Protein AF-A0A3M0XN29-F1 (afdb_monomer_lite)

Sequence (86 aa):
MRPTRNPNRKGGDMTQVNVSQNLKVPADAVWRVIGNFNALAEWHPAVVKSETREEDGATVRTLTLAGGGQIVERLEARDDKDRSYT

Structure (mmCIF, N/CA/C/O backbone):
data_AF-A0A3M0XN29-F1
#
_entry.id   AF-A0A3M0XN29-F1
#
loop_
_atom_site.group_PDB
_atom_site.id
_atom_site.type_symbol
_atom_site.label_atom_id
_atom_site.label_alt_id
_atom_site.label_comp_id
_atom_site.label_asym_id
_ato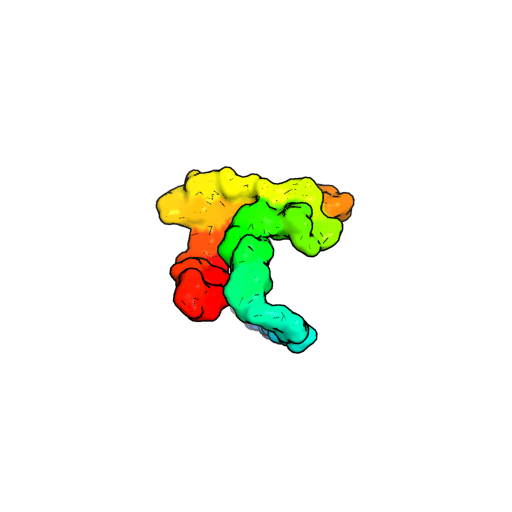m_site.label_entity_id
_atom_site.label_seq_id
_atom_site.pdbx_PDB_ins_code
_atom_site.Cartn_x
_atom_site.Cartn_y
_atom_site.Cartn_z
_atom_site.occupancy
_atom_site.B_iso_or_equiv
_atom_site.auth_seq_id
_atom_site.auth_comp_id
_atom_site.auth_asym_id
_atom_site.auth_atom_id
_atom_site.pdbx_PDB_model_num
ATOM 1 N N . MET A 1 1 ? 1.319 4.127 46.540 1.00 38.25 1 MET A N 1
ATOM 2 C CA . MET A 1 1 ? 2.445 3.390 45.921 1.00 38.25 1 MET A CA 1
ATOM 3 C C . MET A 1 1 ? 2.486 3.724 44.437 1.00 38.25 1 MET A C 1
ATOM 5 O O . MET A 1 1 ? 1.484 3.522 43.768 1.00 38.25 1 MET A O 1
ATOM 9 N N . ARG A 1 2 ? 3.581 4.305 43.931 1.00 42.56 2 ARG A N 1
ATOM 10 C CA . ARG A 1 2 ? 3.791 4.548 42.493 1.00 42.56 2 ARG A CA 1
ATOM 11 C C . ARG A 1 2 ? 4.690 3.429 41.954 1.00 42.56 2 ARG A C 1
ATOM 13 O O . ARG A 1 2 ? 5.741 3.220 42.558 1.00 42.56 2 ARG A O 1
ATOM 20 N N . PRO A 1 3 ? 4.323 2.709 40.882 1.00 49.22 3 PRO A N 1
ATOM 21 C CA . PRO A 1 3 ? 5.202 1.694 40.324 1.00 49.22 3 PRO A CA 1
ATOM 22 C C . PRO A 1 3 ? 6.418 2.367 39.679 1.00 49.22 3 PRO A C 1
ATOM 24 O O . PRO A 1 3 ? 6.290 3.313 38.898 1.00 49.22 3 PRO A O 1
ATOM 27 N N . THR A 1 4 ? 7.605 1.896 40.047 1.00 52.69 4 THR A N 1
ATOM 28 C CA . THR A 1 4 ? 8.888 2.309 39.483 1.00 52.69 4 THR A CA 1
ATOM 29 C C . THR A 1 4 ? 8.985 1.835 38.029 1.00 52.69 4 THR A C 1
ATOM 31 O O . THR A 1 4 ? 8.772 0.665 37.715 1.00 52.69 4 THR A O 1
ATOM 34 N N . ARG A 1 5 ? 9.284 2.754 37.104 1.00 51.12 5 ARG A N 1
ATOM 35 C CA . ARG A 1 5 ? 9.555 2.425 35.698 1.00 51.12 5 ARG A CA 1
ATOM 36 C C . ARG A 1 5 ? 10.926 1.743 35.634 1.00 51.12 5 ARG A C 1
ATOM 38 O O . ARG A 1 5 ? 11.928 2.369 35.960 1.00 51.12 5 ARG A O 1
ATOM 45 N N . ASN A 1 6 ? 10.963 0.470 35.239 1.00 52.69 6 ASN A N 1
ATOM 46 C CA . ASN A 1 6 ? 12.204 -0.283 35.050 1.00 52.69 6 ASN A CA 1
ATOM 47 C C . ASN A 1 6 ? 13.009 0.319 33.873 1.00 52.69 6 ASN A C 1
ATOM 49 O O . ASN A 1 6 ? 12.492 0.319 32.752 1.00 52.69 6 ASN A O 1
ATOM 53 N N . PRO A 1 7 ? 14.243 0.818 34.079 1.00 57.41 7 PRO A N 1
ATOM 54 C CA . PRO A 1 7 ? 15.025 1.507 33.045 1.00 57.41 7 PRO A CA 1
ATOM 55 C C . PRO A 1 7 ? 15.658 0.566 32.004 1.00 57.41 7 PRO A C 1
ATOM 57 O O . PRO A 1 7 ? 16.337 1.035 31.099 1.00 57.41 7 PRO A O 1
ATOM 60 N N . ASN A 1 8 ? 15.441 -0.750 32.111 1.00 51.94 8 ASN A N 1
ATOM 61 C CA . ASN A 1 8 ? 16.218 -1.762 31.391 1.00 51.94 8 ASN A CA 1
ATOM 62 C C . ASN A 1 8 ? 15.455 -2.515 30.284 1.00 51.94 8 ASN A C 1
ATOM 64 O O . ASN A 1 8 ? 15.804 -3.647 29.946 1.00 51.94 8 ASN A O 1
ATOM 68 N N . ARG A 1 9 ? 14.415 -1.915 29.689 1.00 57.06 9 ARG A N 1
ATOM 69 C CA . ARG A 1 9 ? 13.871 -2.438 28.425 1.00 57.06 9 ARG A CA 1
ATOM 70 C C . ARG A 1 9 ? 14.850 -2.098 27.303 1.00 57.06 9 ARG A C 1
ATOM 72 O O . ARG A 1 9 ? 14.721 -1.055 26.671 1.00 57.06 9 ARG A O 1
ATOM 79 N N . LYS A 1 10 ? 15.826 -2.978 27.056 1.00 58.75 10 LYS A N 1
ATOM 80 C CA . LYS A 1 10 ? 16.458 -3.049 25.733 1.00 58.75 10 LYS A CA 1
ATOM 81 C C . LYS A 1 10 ? 15.315 -3.207 24.731 1.00 58.75 10 LYS A C 1
ATOM 8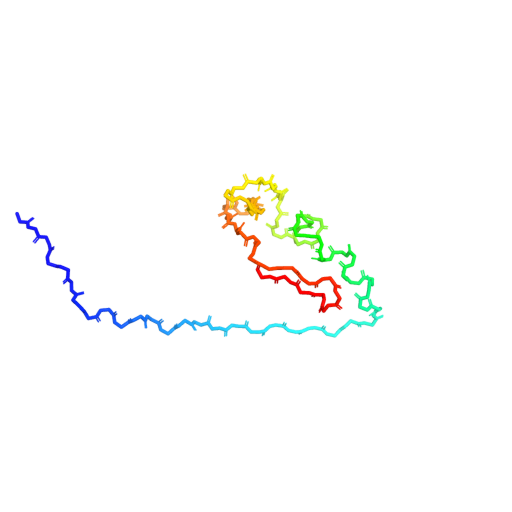3 O O . LYS A 1 10 ? 14.498 -4.111 24.911 1.00 58.75 10 LYS A O 1
ATOM 88 N N . GLY A 1 11 ? 15.196 -2.284 23.775 1.00 59.06 11 GLY A N 1
ATOM 89 C CA . GLY A 1 11 ? 14.235 -2.419 22.682 1.00 59.06 11 GLY A CA 1
ATOM 90 C C . GLY A 1 11 ? 14.385 -3.822 22.108 1.00 59.06 11 GLY A C 1
ATOM 91 O O . GLY A 1 11 ? 15.506 -4.225 21.799 1.00 59.06 11 GLY A O 1
ATOM 92 N N . GLY A 1 12 ? 13.303 -4.601 22.129 1.00 65.00 12 GLY A N 1
ATOM 93 C CA . GLY A 1 12 ? 13.328 -5.961 21.603 1.00 65.00 12 GLY A CA 1
ATOM 94 C C . GLY A 1 12 ? 13.808 -5.922 20.159 1.00 65.00 12 GLY A C 1
ATOM 95 O O . GLY A 1 12 ? 13.476 -4.984 19.437 1.00 65.00 12 GLY A O 1
ATOM 96 N N . ASP A 1 13 ? 14.615 -6.907 19.779 1.00 78.56 13 ASP A N 1
ATOM 97 C CA . ASP A 1 13 ? 15.070 -7.088 18.405 1.00 78.56 13 ASP A CA 1
ATOM 98 C C . ASP A 1 13 ? 13.853 -7.045 17.466 1.00 78.56 13 ASP A C 1
ATOM 100 O O . ASP A 1 13 ? 12.950 -7.882 17.562 1.00 78.56 13 ASP A O 1
ATOM 104 N N . MET A 1 14 ? 13.758 -5.996 16.646 1.00 82.56 14 MET A N 1
ATOM 105 C CA . MET A 1 14 ? 12.647 -5.835 15.718 1.00 82.56 14 MET A CA 1
ATOM 106 C C . MET A 1 14 ? 12.855 -6.815 14.577 1.00 82.56 14 MET A C 1
ATOM 108 O O . MET A 1 14 ? 13.778 -6.674 13.780 1.00 82.56 14 MET A O 1
ATOM 112 N N . THR A 1 15 ? 11.982 -7.812 14.484 1.00 90.94 15 THR A N 1
ATOM 113 C CA . THR A 1 15 ? 12.035 -8.756 13.373 1.00 90.94 15 THR A CA 1
ATOM 114 C C . THR A 1 15 ? 11.724 -8.030 12.068 1.00 90.94 15 THR A C 1
ATOM 116 O O . THR A 1 15 ? 10.623 -7.514 11.883 1.00 90.94 15 THR A O 1
ATOM 119 N N . GLN A 1 16 ? 12.688 -8.026 11.151 1.00 90.00 16 GLN A N 1
ATOM 120 C CA . GLN A 1 16 ? 12.508 -7.544 9.788 1.00 90.00 16 GLN A CA 1
ATOM 121 C C . GLN A 1 16 ? 12.293 -8.733 8.847 1.00 90.00 16 GLN A C 1
ATOM 123 O O . GLN A 1 16 ? 13.032 -9.716 8.892 1.00 90.00 16 GLN A O 1
ATOM 128 N N . VAL A 1 17 ? 11.288 -8.636 7.976 1.00 93.62 17 VAL A N 1
ATOM 129 C CA . VAL A 1 17 ? 10.952 -9.676 6.994 1.00 93.62 17 VAL A CA 1
ATOM 130 C C . VAL A 1 17 ? 10.969 -9.063 5.597 1.00 93.62 17 VAL A C 1
ATOM 132 O O . VAL A 1 17 ? 10.396 -8.000 5.380 1.00 93.62 17 VAL A O 1
ATOM 135 N N . ASN A 1 18 ? 11.615 -9.739 4.645 1.00 94.75 18 ASN A N 1
ATOM 136 C CA . ASN A 1 18 ? 11.526 -9.426 3.220 1.00 94.75 18 ASN A CA 1
ATOM 137 C C . ASN A 1 18 ? 10.839 -10.593 2.500 1.00 94.75 18 ASN A C 1
ATOM 139 O O . ASN A 1 18 ? 11.186 -11.752 2.729 1.00 94.75 18 ASN A O 1
ATOM 143 N N . VAL A 1 19 ? 9.871 -10.281 1.640 1.00 95.00 19 VAL A N 1
ATOM 144 C CA . VAL A 1 19 ? 9.157 -11.259 0.815 1.00 95.00 19 VAL A CA 1
ATOM 145 C C . VAL A 1 19 ? 9.283 -10.834 -0.642 1.00 95.00 19 VAL A C 1
ATOM 147 O O . VAL A 1 19 ? 9.070 -9.671 -0.972 1.00 95.00 19 VAL A O 1
ATOM 150 N N . SER A 1 20 ? 9.627 -11.778 -1.514 1.00 95.44 20 SER A N 1
ATOM 151 C CA . SER A 1 20 ? 9.807 -11.546 -2.948 1.00 95.44 20 SER A CA 1
ATOM 152 C C . SER A 1 20 ? 9.146 -12.662 -3.753 1.00 95.44 20 SER A C 1
ATOM 154 O O . SER A 1 20 ? 9.218 -13.831 -3.376 1.00 95.44 20 SER A O 1
ATOM 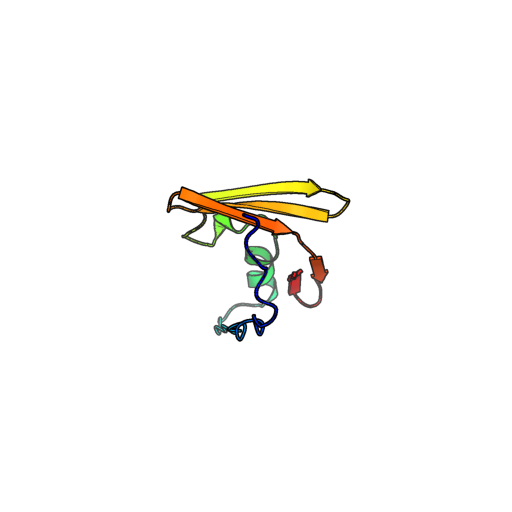156 N N . GLN A 1 21 ? 8.526 -12.311 -4.881 1.00 95.00 21 GLN A N 1
ATOM 157 C CA . GLN A 1 21 ? 7.887 -13.261 -5.791 1.00 95.00 21 GLN A CA 1
ATOM 158 C C . GLN A 1 21 ? 8.131 -12.857 -7.248 1.00 95.00 21 GLN A C 1
ATOM 160 O O . GLN A 1 21 ? 7.921 -11.708 -7.629 1.00 95.00 21 GLN A O 1
ATOM 165 N N . ASN A 1 22 ? 8.528 -13.821 -8.082 1.00 96.56 22 ASN A N 1
ATOM 166 C CA . ASN A 1 22 ? 8.720 -13.605 -9.516 1.00 96.56 22 ASN A CA 1
ATOM 167 C C . ASN A 1 22 ? 7.401 -13.775 -10.273 1.00 96.56 22 ASN A C 1
ATOM 169 O O . ASN A 1 22 ? 6.759 -14.824 -10.183 1.00 96.56 22 ASN A O 1
ATOM 173 N N . LEU A 1 23 ? 7.031 -12.775 -11.073 1.00 95.69 23 LEU A N 1
ATOM 174 C CA . LEU A 1 23 ? 5.833 -12.797 -11.908 1.00 95.69 23 LEU A CA 1
ATOM 175 C C . LEU A 1 23 ? 6.209 -12.610 -13.381 1.00 95.69 23 LEU A C 1
ATOM 177 O O . LEU A 1 23 ? 7.004 -11.739 -13.724 1.00 95.69 23 LEU A O 1
ATOM 181 N N . LYS A 1 24 ? 5.612 -13.408 -14.275 1.00 97.12 24 LYS A N 1
ATOM 182 C CA . LYS A 1 24 ? 5.812 -13.301 -15.733 1.00 97.12 24 LYS A CA 1
ATOM 183 C C . LYS A 1 24 ? 4.886 -12.248 -16.357 1.00 97.12 24 LYS A C 1
ATOM 185 O O . LYS A 1 24 ? 4.172 -12.534 -17.313 1.00 97.12 24 LYS A O 1
ATOM 190 N N . VAL A 1 25 ? 4.866 -11.048 -15.785 1.00 97.06 25 VAL A N 1
ATOM 191 C CA . VAL A 1 25 ? 4.083 -9.903 -16.274 1.00 97.06 25 VAL A CA 1
ATOM 192 C C . VAL A 1 25 ? 4.917 -8.621 -16.192 1.00 97.06 25 VAL A C 1
ATOM 194 O O . VAL A 1 25 ? 5.822 -8.545 -15.360 1.00 97.06 25 VAL A O 1
ATOM 197 N N . PRO A 1 26 ? 4.642 -7.601 -17.025 1.00 97.62 26 PRO A N 1
ATOM 198 C CA . PRO A 1 26 ? 5.344 -6.323 -16.945 1.00 97.62 26 PRO A CA 1
ATOM 199 C C . PRO A 1 26 ? 5.145 -5.643 -15.586 1.00 97.62 26 PRO A C 1
ATOM 201 O O . PRO A 1 26 ? 4.032 -5.626 -15.057 1.00 97.62 26 PRO A O 1
ATOM 204 N N . ALA A 1 27 ? 6.191 -5.001 -15.064 1.00 96.88 27 ALA A N 1
ATOM 205 C CA . ALA A 1 27 ? 6.125 -4.286 -13.789 1.00 96.88 27 ALA A CA 1
ATOM 206 C C . ALA A 1 27 ? 5.037 -3.194 -13.778 1.00 96.88 27 ALA A C 1
ATOM 208 O O . ALA A 1 27 ? 4.392 -2.980 -12.755 1.00 96.88 27 ALA A O 1
ATOM 209 N N . ASP A 1 28 ? 4.772 -2.537 -14.917 1.00 97.00 28 ASP A N 1
ATOM 210 C CA . ASP A 1 28 ? 3.720 -1.509 -15.033 1.00 97.00 28 ASP A CA 1
ATOM 211 C C . ASP A 1 28 ? 2.321 -2.098 -14.864 1.00 97.00 28 ASP A C 1
ATOM 213 O O . ASP A 1 28 ? 1.407 -1.443 -14.365 1.00 97.00 28 ASP A O 1
ATOM 217 N N . ALA A 1 29 ? 2.131 -3.350 -15.283 1.00 96.69 29 ALA A N 1
ATOM 218 C CA . ALA A 1 29 ? 0.870 -4.042 -15.083 1.00 96.69 29 ALA A CA 1
ATOM 219 C C . ALA A 1 29 ? 0.643 -4.361 -13.604 1.00 96.69 29 ALA A C 1
ATOM 221 O O . ALA A 1 29 ? -0.465 -4.171 -13.117 1.00 96.69 29 ALA A O 1
ATOM 222 N N . VAL A 1 30 ? 1.695 -4.769 -12.891 1.00 96.81 30 VAL A N 1
ATOM 223 C CA . VAL A 1 30 ? 1.626 -5.029 -11.448 1.00 96.81 30 VAL A CA 1
ATOM 224 C C . VAL A 1 30 ? 1.395 -3.732 -10.676 1.00 96.81 30 VAL A C 1
ATOM 226 O O . VAL A 1 30 ? 0.492 -3.671 -9.847 1.00 96.81 30 VAL A O 1
ATOM 229 N N . TRP A 1 31 ? 2.150 -2.671 -10.983 1.00 97.44 31 TRP A N 1
ATOM 230 C CA . TRP A 1 31 ? 2.038 -1.389 -10.282 1.00 97.44 31 TRP A CA 1
ATOM 231 C C . TRP A 1 31 ? 0.656 -0.747 -10.430 1.00 97.44 31 TRP A C 1
ATOM 233 O O . TRP A 1 31 ? 0.157 -0.158 -9.480 1.00 97.44 31 TRP A O 1
ATOM 243 N N . ARG A 1 32 ? -0.028 -0.933 -11.566 1.00 96.38 32 ARG A N 1
ATOM 244 C CA . ARG A 1 32 ? -1.426 -0.491 -11.716 1.00 96.38 32 ARG A CA 1
ATOM 245 C C . ARG A 1 32 ? -2.396 -1.155 -10.734 1.00 96.38 32 ARG A C 1
ATOM 247 O O . ARG A 1 32 ? -3.429 -0.565 -10.451 1.00 96.38 32 ARG A O 1
ATOM 254 N N . VAL A 1 33 ? -2.080 -2.353 -10.241 1.00 95.38 33 VAL A N 1
ATOM 255 C CA . VAL A 1 33 ? -2.906 -3.088 -9.271 1.00 95.38 33 VAL A CA 1
ATOM 256 C C . VAL A 1 33 ? -2.502 -2.739 -7.839 1.00 95.38 33 VAL A C 1
ATOM 258 O O . VAL A 1 33 ? -3.351 -2.392 -7.026 1.00 95.38 33 VAL A O 1
ATOM 261 N N . ILE A 1 34 ? -1.206 -2.813 -7.523 1.00 95.50 34 ILE A N 1
ATOM 262 C CA . ILE A 1 34 ? -0.730 -2.696 -6.132 1.00 95.50 34 ILE A CA 1
ATOM 263 C C . ILE A 1 34 ? -0.296 -1.280 -5.744 1.00 95.50 34 ILE A C 1
ATOM 265 O O . ILE A 1 34 ? -0.181 -0.980 -4.563 1.00 95.50 34 ILE A O 1
ATOM 269 N N . GLY A 1 35 ? -0.031 -0.415 -6.722 1.00 96.38 35 GLY A N 1
ATOM 270 C CA . GLY A 1 35 ? 0.524 0.916 -6.503 1.00 96.38 35 GLY A CA 1
ATOM 271 C C . GLY A 1 35 ? -0.495 1.938 -6.019 1.00 96.38 35 GLY A C 1
ATOM 272 O O . GLY A 1 35 ? -0.101 2.987 -5.516 1.00 96.38 35 GLY A O 1
ATOM 273 N N . ASN A 1 36 ? -1.796 1.668 -6.140 1.00 96.06 36 ASN A N 1
ATOM 274 C CA . ASN A 1 36 ? -2.813 2.482 -5.485 1.00 96.06 36 ASN A CA 1
ATOM 275 C C . ASN A 1 36 ? -2.860 2.121 -3.994 1.00 96.06 36 ASN A C 1
ATOM 277 O O . ASN A 1 36 ? -3.296 1.031 -3.624 1.00 96.06 36 ASN A O 1
ATOM 281 N N . PHE A 1 37 ? -2.460 3.064 -3.139 1.00 97.25 37 PHE A N 1
ATOM 282 C CA . PHE A 1 37 ? -2.405 2.873 -1.690 1.00 97.25 37 PHE A CA 1
ATOM 283 C C . PHE A 1 37 ? -3.754 2.442 -1.087 1.00 97.25 37 PHE A C 1
ATOM 285 O O . PHE A 1 37 ? -3.771 1.706 -0.104 1.00 97.25 37 PHE A O 1
ATOM 29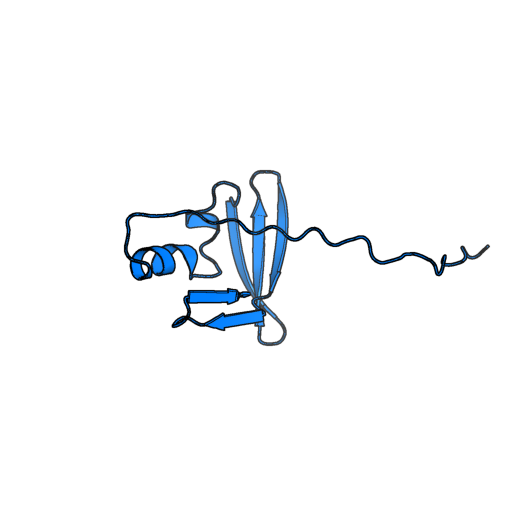2 N N . ASN A 1 38 ? -4.890 2.826 -1.681 1.00 97.50 38 ASN A N 1
ATOM 293 C CA . ASN A 1 38 ? -6.211 2.431 -1.183 1.00 97.50 38 ASN A CA 1
ATOM 294 C C . ASN A 1 38 ? -6.783 1.147 -1.825 1.00 97.50 38 ASN A C 1
ATOM 296 O O . ASN A 1 38 ? -7.847 0.691 -1.420 1.00 97.50 38 ASN A O 1
ATOM 300 N N . ALA A 1 39 ? -6.103 0.532 -2.799 1.00 96.69 39 ALA A N 1
ATOM 301 C CA . ALA A 1 39 ? -6.619 -0.636 -3.529 1.00 96.69 39 ALA A CA 1
ATOM 302 C C . ALA A 1 39 ? -6.426 -1.972 -2.788 1.00 96.69 39 ALA A C 1
ATOM 304 O O . ALA A 1 39 ? -6.643 -3.038 -3.355 1.00 96.69 39 ALA A O 1
ATOM 305 N N . LEU A 1 40 ? -6.009 -1.959 -1.517 1.00 97.12 40 LEU A N 1
ATOM 306 C CA . LEU A 1 40 ? -5.659 -3.184 -0.790 1.00 97.12 40 LEU A CA 1
ATOM 307 C C . LEU A 1 40 ? -6.833 -4.171 -0.685 1.00 97.12 40 LEU A C 1
ATOM 309 O O . LEU A 1 40 ? -6.628 -5.377 -0.788 1.00 97.12 40 LEU A O 1
ATOM 313 N N . ALA A 1 41 ? -8.061 -3.662 -0.552 1.00 97.19 41 ALA A N 1
ATOM 314 C CA . ALA A 1 41 ? -9.278 -4.479 -0.543 1.00 97.19 41 ALA A CA 1
ATOM 315 C C . ALA A 1 41 ? -9.586 -5.140 -1.902 1.00 97.19 41 ALA A C 1
ATOM 317 O O . ALA A 1 41 ? -10.342 -6.104 -1.959 1.00 97.19 41 ALA A O 1
ATOM 318 N N . GLU A 1 42 ? -9.016 -4.636 -2.999 1.00 96.56 42 GLU A N 1
ATOM 319 C CA . GLU A 1 42 ? -9.266 -5.148 -4.351 1.00 96.56 42 GLU A CA 1
ATOM 320 C C . GLU A 1 42 ? -8.434 -6.398 -4.659 1.00 96.56 42 GLU A C 1
ATOM 322 O O . GLU A 1 42 ? -8.841 -7.219 -5.481 1.00 96.56 42 GLU A O 1
ATOM 327 N N . TRP A 1 43 ? -7.275 -6.564 -4.011 1.00 94.62 43 TRP A N 1
ATOM 328 C CA . TRP A 1 43 ? -6.345 -7.653 -4.325 1.00 94.62 43 TRP A CA 1
ATOM 329 C C . TRP A 1 43 ? -5.901 -8.488 -3.120 1.00 94.62 43 TRP A C 1
ATOM 331 O O . TRP A 1 43 ? -5.529 -9.649 -3.303 1.00 94.62 43 TRP A O 1
ATOM 341 N N . HIS A 1 44 ? -5.925 -7.950 -1.895 1.00 95.81 44 HIS A N 1
ATOM 342 C CA . HIS A 1 44 ? -5.464 -8.676 -0.713 1.00 95.81 44 HIS A CA 1
ATOM 343 C C . HIS A 1 44 ? -6.633 -9.389 -0.008 1.00 95.81 44 HIS A C 1
ATOM 345 O O . HIS A 1 44 ? -7.484 -8.730 0.590 1.00 95.81 44 HIS A O 1
ATOM 351 N N . PRO A 1 45 ? -6.658 -10.735 0.050 1.00 95.88 45 PRO A N 1
ATOM 352 C CA . PRO A 1 45 ? -7.836 -11.492 0.492 1.00 95.88 45 PRO A CA 1
ATOM 353 C C . PRO A 1 45 ? -8.208 -11.290 1.969 1.00 95.88 45 PRO A C 1
ATOM 355 O O . PRO A 1 45 ? -9.345 -11.534 2.360 1.00 95.88 45 PRO A O 1
ATOM 358 N N . ALA A 1 46 ? -7.265 -10.857 2.810 1.00 97.25 46 ALA A N 1
ATOM 359 C CA . ALA A 1 46 ? -7.544 -10.591 4.224 1.00 97.25 46 ALA A CA 1
ATOM 360 C C . ALA A 1 46 ? -8.231 -9.236 4.488 1.00 97.25 46 ALA A C 1
ATOM 362 O O . ALA A 1 46 ? -8.680 -9.009 5.612 1.00 97.25 46 ALA A O 1
ATOM 363 N N . VAL A 1 47 ? -8.285 -8.334 3.501 1.00 98.12 47 VAL A N 1
ATOM 364 C CA . VAL A 1 47 ? -8.790 -6.963 3.657 1.00 98.12 47 VAL A CA 1
ATOM 365 C C . VAL A 1 47 ? -10.193 -6.884 3.069 1.00 98.12 47 VAL A C 1
ATOM 367 O O . VAL A 1 47 ? -10.379 -7.101 1.879 1.00 98.12 47 VAL A O 1
ATOM 370 N N . VAL A 1 48 ? -11.183 -6.548 3.895 1.00 98.12 48 VAL A N 1
ATOM 371 C CA . VAL A 1 48 ? -12.583 -6.408 3.452 1.00 98.12 48 VAL A CA 1
ATOM 372 C C . VAL A 1 48 ? -12.948 -4.970 3.093 1.00 98.12 48 VAL A C 1
ATOM 374 O O . VAL A 1 48 ? -13.911 -4.741 2.368 1.00 98.12 48 VAL A O 1
ATOM 377 N N . LYS A 1 49 ? -12.201 -3.990 3.613 1.00 98.19 49 LYS A N 1
ATOM 378 C CA . LYS A 1 49 ? -12.427 -2.566 3.352 1.00 98.19 49 LYS A CA 1
ATOM 379 C C . LYS A 1 49 ? -11.128 -1.781 3.504 1.00 98.19 49 LYS A C 1
ATOM 381 O O . LYS A 1 49 ? -10.351 -2.071 4.412 1.00 98.19 49 LYS A O 1
ATOM 386 N N . SER A 1 50 ? -10.932 -0.785 2.646 1.00 98.31 50 SER A N 1
ATOM 387 C CA . SER A 1 50 ? -9.838 0.184 2.719 1.00 98.31 50 SER A CA 1
ATOM 388 C C . SER A 1 50 ? -10.409 1.583 2.511 1.00 98.31 50 SER A C 1
ATOM 390 O O . SER A 1 50 ? -11.095 1.838 1.519 1.00 98.31 50 SER A O 1
ATOM 392 N N . GLU A 1 51 ? -10.175 2.472 3.471 1.00 98.31 51 GLU A N 1
ATOM 393 C CA . GLU A 1 51 ? -10.712 3.834 3.467 1.00 98.31 51 GLU A CA 1
ATOM 394 C C . GLU A 1 51 ? -9.602 4.835 3.742 1.00 98.31 51 GLU A C 1
ATOM 396 O O . GLU A 1 51 ? -8.891 4.690 4.732 1.00 98.31 51 GLU A O 1
ATOM 401 N N . THR A 1 52 ? -9.483 5.868 2.910 1.00 98.25 52 THR A N 1
ATOM 402 C CA . THR A 1 52 ? -8.499 6.941 3.088 1.00 98.25 52 THR A CA 1
ATOM 403 C C . THR A 1 52 ? -9.118 8.214 3.641 1.00 98.25 52 THR A C 1
ATOM 405 O O . THR A 1 52 ? -10.246 8.574 3.300 1.00 98.25 52 THR A O 1
ATOM 408 N N . ARG A 1 53 ? -8.329 8.943 4.427 1.00 98.25 53 ARG A N 1
ATOM 409 C CA . ARG A 1 53 ? -8.580 10.322 4.848 1.00 98.25 53 ARG A CA 1
ATOM 410 C C . ARG A 1 53 ? -7.287 11.126 4.793 1.00 98.25 53 ARG A C 1
ATOM 412 O O . ARG A 1 53 ? -6.205 10.552 4.871 1.00 98.25 53 ARG A O 1
ATOM 419 N N . GLU A 1 54 ? -7.413 12.442 4.736 1.00 98.12 54 GLU A N 1
ATOM 420 C CA . GLU A 1 54 ? -6.281 13.347 4.921 1.00 98.12 54 GLU A CA 1
ATOM 421 C C . GLU A 1 54 ? -6.139 13.709 6.405 1.00 98.12 54 GLU A C 1
ATOM 423 O O . GLU A 1 54 ? -7.121 14.056 7.064 1.00 98.12 54 GLU A O 1
ATOM 428 N N . GLU A 1 55 ? -4.920 13.611 6.932 1.00 97.31 55 GLU A N 1
ATOM 429 C CA . GLU A 1 55 ? -4.583 13.898 8.328 1.00 97.31 55 GLU A CA 1
ATOM 430 C C . GLU A 1 55 ? -3.177 14.507 8.408 1.00 97.31 55 GLU A C 1
ATOM 432 O O . GLU A 1 55 ? -2.181 13.873 8.052 1.00 97.31 55 GLU A O 1
ATOM 437 N N . ASP A 1 56 ? -3.099 15.759 8.863 1.00 95.56 56 ASP A N 1
ATOM 438 C CA . ASP A 1 56 ? -1.861 16.548 8.943 1.00 95.56 56 ASP A CA 1
ATOM 439 C C . ASP A 1 56 ? -1.094 16.645 7.610 1.00 95.56 56 ASP A C 1
ATOM 441 O O . ASP A 1 56 ? 0.134 16.630 7.573 1.00 95.56 56 ASP A O 1
ATOM 445 N N . GLY A 1 57 ? -1.830 16.733 6.497 1.00 95.56 57 GLY A N 1
ATOM 446 C CA . GLY A 1 57 ? -1.252 16.835 5.154 1.00 95.56 57 GLY A CA 1
ATOM 447 C C . GLY A 1 57 ? -0.691 15.523 4.601 1.00 95.56 57 GLY A C 1
ATOM 448 O O . GLY A 1 57 ? 0.037 15.559 3.612 1.00 95.56 57 GLY A O 1
ATOM 449 N N . ALA A 1 58 ? -1.011 14.385 5.223 1.00 96.56 58 ALA A N 1
ATOM 450 C CA . ALA A 1 58 ? -0.713 13.069 4.677 1.00 96.56 58 ALA A CA 1
ATOM 451 C C . ALA A 1 58 ? -1.977 12.216 4.548 1.00 96.56 58 ALA A C 1
ATOM 453 O O . ALA A 1 58 ? -2.900 12.299 5.364 1.00 96.56 58 ALA A O 1
ATOM 454 N N . THR A 1 59 ? -1.958 11.308 3.578 1.00 98.31 59 THR A N 1
ATOM 455 C CA . THR A 1 59 ? -2.994 10.292 3.428 1.00 98.31 59 THR A CA 1
ATOM 456 C C . THR A 1 59 ? -2.825 9.211 4.497 1.00 98.31 59 THR A C 1
ATOM 458 O O . THR A 1 59 ? -1.780 8.567 4.607 1.00 98.31 59 THR A O 1
ATOM 461 N N . VAL A 1 60 ? -3.882 8.974 5.265 1.00 98.50 60 VAL A N 1
ATOM 462 C CA . VAL A 1 60 ? -3.998 7.881 6.235 1.00 98.50 60 VAL A CA 1
ATOM 463 C C . VAL A 1 60 ? -5.073 6.922 5.751 1.00 98.50 60 VAL A C 1
ATOM 465 O O . VAL A 1 60 ? -6.149 7.362 5.343 1.00 98.50 60 VAL A O 1
ATOM 468 N N . ARG A 1 61 ? -4.804 5.614 5.802 1.00 98.31 61 ARG A N 1
ATOM 469 C CA . ARG A 1 61 ? -5.792 4.575 5.503 1.00 98.31 61 ARG A CA 1
ATOM 470 C C . ARG A 1 61 ? -6.184 3.786 6.743 1.00 98.31 61 ARG A C 1
ATOM 472 O O . ARG A 1 61 ? -5.338 3.471 7.576 1.00 98.31 61 ARG A O 1
ATOM 479 N N . THR A 1 62 ? -7.453 3.406 6.803 1.00 98.56 62 THR A N 1
ATOM 480 C CA . THR A 1 62 ? -7.974 2.402 7.730 1.00 98.56 62 THR A CA 1
ATOM 481 C C . THR A 1 62 ? -8.345 1.151 6.945 1.00 98.56 62 THR A C 1
ATOM 483 O O . THR A 1 62 ? -9.195 1.188 6.053 1.00 98.56 62 THR A O 1
ATOM 486 N N . LEU A 1 63 ? -7.718 0.033 7.297 1.00 98.62 63 LEU A N 1
ATOM 487 C CA . LEU A 1 63 ? -8.007 -1.290 6.761 1.00 98.62 63 LEU A CA 1
ATOM 488 C C . LEU A 1 63 ? -8.922 -2.030 7.729 1.00 98.62 63 LEU A C 1
ATOM 490 O O . LEU A 1 63 ? -8.594 -2.164 8.906 1.00 98.62 63 LEU A O 1
ATOM 494 N N . THR A 1 64 ? -10.040 -2.556 7.237 1.00 98.50 64 THR A N 1
ATOM 495 C CA . THR A 1 64 ? -10.849 -3.532 7.979 1.00 98.50 64 THR A CA 1
ATOM 496 C C . THR A 1 64 ? -10.481 -4.927 7.498 1.00 98.50 64 THR A C 1
ATOM 498 O O . THR A 1 64 ? -10.518 -5.198 6.296 1.00 98.50 64 THR A O 1
ATOM 501 N N . LEU A 1 65 ? -10.118 -5.812 8.4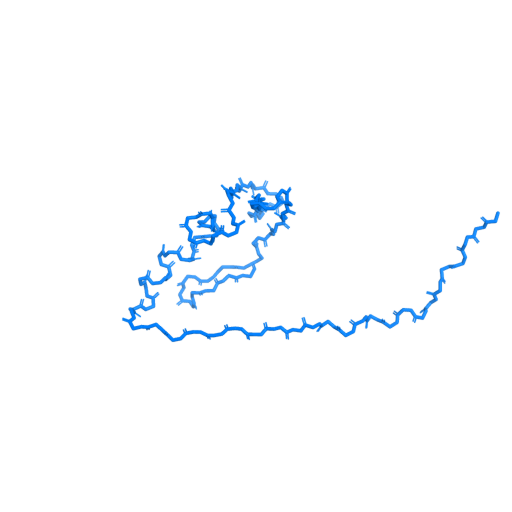23 1.00 98.38 65 LEU A N 1
ATOM 502 C CA . LEU A 1 65 ? -9.728 -7.187 8.124 1.00 98.38 65 LEU A CA 1
ATOM 503 C C . LEU A 1 65 ? -10.918 -8.139 8.247 1.00 98.38 65 LEU A C 1
ATOM 505 O O . LEU A 1 65 ? -11.796 -7.947 9.088 1.00 98.38 65 LEU A O 1
ATOM 509 N N . ALA A 1 66 ? -10.900 -9.229 7.480 1.00 96.56 66 ALA A N 1
ATOM 510 C CA . ALA A 1 66 ? -11.922 -10.278 7.554 1.00 96.56 66 ALA A CA 1
ATOM 511 C C . ALA A 1 66 ? -12.050 -10.902 8.961 1.00 96.56 66 ALA A C 1
ATOM 513 O O . ALA A 1 66 ? -13.125 -11.351 9.345 1.00 96.56 66 ALA A O 1
ATOM 514 N N . GLY A 1 67 ? -10.971 -10.886 9.755 1.00 94.62 67 GLY A N 1
ATOM 515 C CA . GLY A 1 67 ? -10.959 -11.333 11.154 1.00 94.62 67 GLY A CA 1
ATOM 516 C C . GLY A 1 67 ? -11.509 -10.318 12.167 1.00 94.62 67 GLY A C 1
ATOM 517 O O . GLY A 1 67 ? -11.374 -10.537 13.366 1.00 94.62 67 GLY A O 1
ATOM 518 N N . GLY A 1 68 ? -12.069 -9.192 11.712 1.00 93.81 68 GLY A N 1
ATOM 519 C CA . GLY A 1 68 ? -12.667 -8.149 12.556 1.00 93.81 68 GLY A CA 1
ATOM 520 C C . GLY A 1 68 ? -11.687 -7.108 13.110 1.00 93.81 68 GLY A C 1
ATOM 521 O O . GLY A 1 68 ? -12.120 -6.116 13.692 1.00 93.81 68 GLY A O 1
ATOM 522 N N . GLY A 1 69 ? -10.378 -7.297 12.922 1.00 97.56 69 GLY A N 1
ATOM 523 C CA . GLY A 1 69 ? -9.359 -6.314 13.295 1.00 97.56 69 GLY A CA 1
ATOM 524 C C . GLY A 1 69 ? -9.324 -5.103 12.359 1.00 97.56 69 GLY A C 1
ATOM 525 O O . GLY A 1 69 ? -9.744 -5.186 11.203 1.00 97.56 69 GLY A O 1
ATOM 526 N N . GLN A 1 70 ? -8.774 -3.992 12.853 1.00 98.19 70 GLN A N 1
ATOM 527 C CA . GLN A 1 70 ? -8.472 -2.810 12.049 1.00 98.19 70 GLN A CA 1
ATOM 528 C C . GLN A 1 70 ? -6.989 -2.453 12.131 1.00 98.19 70 GLN A C 1
ATOM 530 O O . GLN A 1 70 ? -6.368 -2.614 13.181 1.00 98.19 70 GLN A O 1
ATOM 535 N N . ILE A 1 71 ? -6.445 -1.952 11.024 1.00 98.19 71 ILE A N 1
ATOM 536 C CA . ILE A 1 71 ? -5.091 -1.396 10.941 1.00 98.19 71 ILE A CA 1
ATOM 537 C C . ILE A 1 71 ? -5.213 0.035 10.421 1.00 98.19 71 ILE A C 1
ATOM 539 O O . ILE A 1 71 ? -5.950 0.275 9.466 1.00 98.19 71 ILE A O 1
ATOM 543 N N . VAL A 1 72 ? -4.510 0.975 11.050 1.00 98.00 72 VAL A N 1
ATOM 544 C CA . VAL A 1 72 ? -4.426 2.369 10.601 1.00 98.00 72 VAL A CA 1
ATOM 545 C C . VAL A 1 72 ? -2.986 2.658 10.209 1.00 98.00 72 VAL A C 1
ATOM 547 O O . VAL A 1 72 ? -2.080 2.443 11.012 1.00 98.00 72 VAL A O 1
ATOM 550 N N . GLU A 1 73 ? -2.780 3.129 8.983 1.00 97.44 73 GLU A N 1
ATOM 551 C CA . GLU A 1 73 ? -1.453 3.342 8.399 1.00 97.44 73 GLU A CA 1
ATOM 552 C C . GLU A 1 73 ? -1.391 4.697 7.697 1.00 97.44 73 GLU A C 1
ATOM 554 O O . GLU A 1 73 ? -2.373 5.143 7.104 1.00 97.44 73 GLU A O 1
ATOM 559 N N . ARG A 1 74 ? -0.227 5.344 7.748 1.00 98.12 74 ARG A N 1
ATOM 560 C CA . ARG A 1 74 ? 0.055 6.618 7.080 1.00 98.12 74 ARG A CA 1
ATOM 561 C C . ARG A 1 74 ? 0.947 6.353 5.873 1.00 98.12 74 ARG A C 1
ATOM 563 O O . ARG A 1 74 ? 1.891 5.587 5.993 1.00 98.12 74 ARG A O 1
ATOM 570 N N . LEU A 1 75 ? 0.663 7.009 4.754 1.00 98.12 75 LEU A N 1
ATOM 571 C CA . LEU A 1 75 ? 1.568 7.065 3.611 1.00 98.12 75 LEU A CA 1
ATOM 572 C C . LEU A 1 75 ? 2.696 8.064 3.918 1.00 98.12 75 LEU A C 1
ATOM 574 O O . LEU A 1 75 ? 2.446 9.266 4.008 1.00 98.12 75 LEU A O 1
ATOM 578 N N . GLU A 1 76 ? 3.916 7.574 4.112 1.00 97.50 76 GLU A N 1
ATOM 579 C CA . GLU A 1 76 ? 5.110 8.369 4.420 1.00 97.50 76 GLU A CA 1
ATOM 580 C C . GLU A 1 76 ? 5.813 8.864 3.154 1.00 97.50 76 GLU A C 1
ATOM 582 O O . GLU A 1 76 ? 6.255 10.013 3.096 1.00 97.50 76 GLU A O 1
ATOM 587 N N . ALA A 1 77 ? 5.903 8.016 2.127 1.00 97.00 77 ALA A N 1
ATOM 588 C CA . ALA A 1 77 ? 6.517 8.371 0.852 1.00 97.00 77 ALA A CA 1
ATOM 589 C C . ALA A 1 77 ? 5.852 7.647 -0.320 1.00 97.00 77 ALA A C 1
ATOM 591 O O . ALA A 1 77 ? 5.324 6.546 -0.178 1.00 97.00 77 ALA A O 1
ATOM 592 N N . ARG A 1 78 ? 5.914 8.262 -1.504 1.00 97.25 78 ARG A N 1
ATOM 593 C CA . ARG A 1 78 ? 5.464 7.670 -2.765 1.00 97.25 78 ARG A CA 1
ATOM 594 C C . ARG A 1 78 ? 6.415 8.046 -3.893 1.00 97.25 78 ARG A C 1
ATOM 596 O O . ARG A 1 78 ? 6.645 9.230 -4.127 1.00 97.25 78 ARG A O 1
ATOM 603 N N . ASP A 1 79 ? 6.870 7.044 -4.634 1.00 97.94 79 ASP A N 1
ATOM 604 C CA . ASP A 1 79 ? 7.594 7.213 -5.889 1.00 97.94 79 ASP A CA 1
ATOM 605 C C . ASP A 1 79 ? 7.008 6.284 -6.962 1.00 97.94 79 ASP A C 1
ATOM 607 O O . ASP A 1 79 ? 7.179 5.065 -6.933 1.00 97.94 79 ASP A O 1
ATOM 611 N N . ASP A 1 80 ? 6.299 6.863 -7.931 1.00 97.00 80 ASP A N 1
ATOM 612 C CA . ASP A 1 80 ? 5.690 6.115 -9.033 1.00 97.00 80 ASP A CA 1
ATOM 613 C C . ASP A 1 80 ? 6.693 5.660 -10.100 1.00 97.00 80 ASP A C 1
ATOM 615 O O . ASP A 1 80 ? 6.433 4.690 -10.814 1.00 97.00 80 ASP A O 1
ATOM 619 N N . LYS A 1 81 ? 7.844 6.331 -10.214 1.00 96.38 81 LYS A N 1
ATOM 620 C CA . LYS A 1 81 ? 8.901 5.950 -11.154 1.00 96.38 81 LYS A CA 1
ATOM 621 C C . LYS A 1 81 ? 9.629 4.710 -10.643 1.00 96.38 81 LYS A C 1
ATOM 623 O O . LYS A 1 81 ? 9.832 3.763 -11.408 1.00 96.38 81 LYS A O 1
ATOM 628 N N . ASP A 1 82 ? 9.945 4.705 -9.352 1.00 97.38 82 ASP A N 1
ATOM 629 C CA . ASP A 1 82 ? 10.603 3.588 -8.673 1.00 97.38 82 ASP A CA 1
ATOM 630 C C . ASP A 1 82 ? 9.603 2.526 -8.177 1.00 97.38 82 ASP A C 1
ATOM 632 O O . ASP A 1 82 ? 10.012 1.449 -7.744 1.00 97.38 82 ASP A O 1
ATOM 636 N N . ARG A 1 83 ? 8.290 2.782 -8.316 1.00 97.62 83 ARG A N 1
ATOM 637 C CA . ARG A 1 83 ? 7.176 1.884 -7.945 1.00 97.62 83 ARG A CA 1
ATOM 638 C C . ARG A 1 83 ? 7.238 1.493 -6.473 1.00 97.62 83 ARG A C 1
ATOM 640 O O . ARG A 1 83 ? 7.155 0.316 -6.117 1.00 97.62 83 ARG A O 1
ATOM 647 N N . SER A 1 84 ? 7.418 2.494 -5.622 1.00 97.56 84 SER A N 1
ATOM 648 C CA . SER A 1 84 ? 7.522 2.311 -4.184 1.00 97.56 84 SER A CA 1
ATOM 649 C C . SER A 1 84 ? 6.592 3.252 -3.427 1.00 97.56 84 SER A C 1
ATOM 651 O O . SER A 1 84 ? 6.257 4.351 -3.873 1.00 97.56 84 SER A O 1
ATOM 653 N N . TYR A 1 85 ? 6.152 2.784 -2.267 1.00 96.94 85 TYR A N 1
ATOM 654 C CA . TYR A 1 85 ? 5.615 3.622 -1.211 1.00 96.94 85 TYR A CA 1
ATOM 655 C C . TYR A 1 85 ? 6.015 3.027 0.139 1.00 96.94 85 TYR A C 1
ATOM 657 O O . TYR A 1 85 ? 6.260 1.818 0.232 1.00 96.94 85 TYR A O 1
ATOM 665 N N . THR A 1 86 ? 6.068 3.870 1.164 1.00 93.44 86 THR A N 1
ATOM 666 C CA . THR A 1 86 ? 6.300 3.484 2.563 1.00 93.44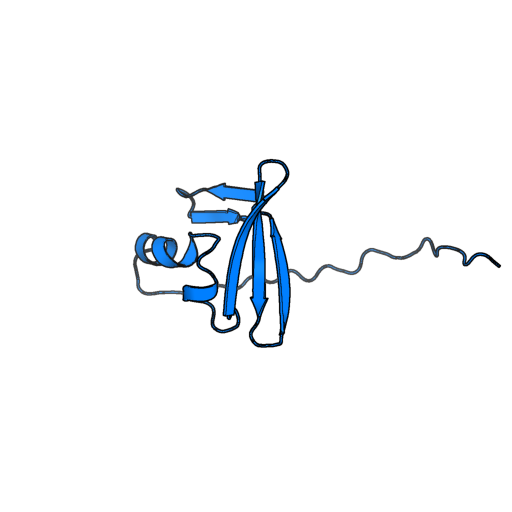 86 THR A CA 1
ATOM 667 C C . THR A 1 86 ? 5.222 4.077 3.436 1.00 93.44 86 THR A C 1
ATOM 669 O O . THR A 1 86 ? 4.840 5.234 3.145 1.00 93.44 86 THR A O 1
#

Secondary structure (DSSP, 8-state):
-PPP--TT-PPP-----------SS-HHHHHHHHSSTTTHHHH-TTEEEEEEEEETTEEEEEEEETTS-EEEEE---EETTTTEE-

Radius of gyration: 17.99 Å; chains: 1; bounding box: 29×30×63 Å

Foldseek 3Di:
DDDDDDPPPPPPDDDDDDDDDDDPDDPVVVLVQPVPPQNCCVPPQQFVGWDWDDDPNWIWIWTQGPVRDIDIDTWPDHDVVVSDTD

pLDDT: mean 90.26, std 15.51, range [38.25, 98.62]